Protein AF-A0A7S0YX56-F1 (afdb_monomer_lite)

Sequence (99 aa):
ETVRFLCDTGKGG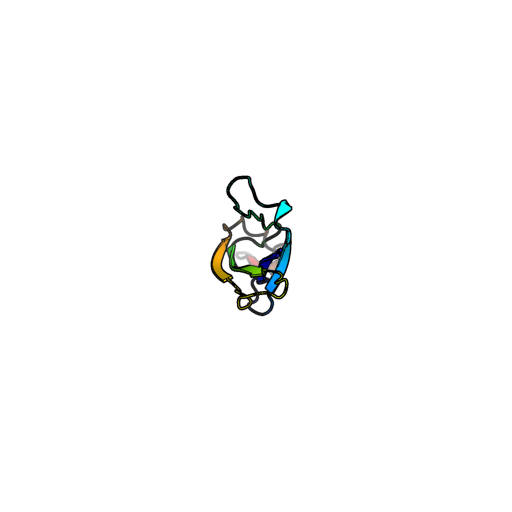CYKNVRTMARSEADGEGRYRCEIGGLQPGREYRVLAIARTTFRPCHGALTMFDTKGVFKTHSAAPEAPEKPVLSSRTRTALKVRWV

Secondary structure (DSSP, 8-state):
-EEEEEEE-SSSS-EEEEEEEEGGGS-TTS--------PPTT-EEEEEEEEE----SSS----EEEEEEEEEPPPPPPPPPPPPEEEEE-SS-EEEE--

Organism: NCBI:txid464990

Radius of gyration: 23.78 Å; chains: 1; bounding box: 66×15×64 Å

InterPro domains:
  IPR036116 Fibronectin type III superfamily [SSF49265] (30-98)

Structure (mmCIF, N/CA/C/O backbone):
data_AF-A0A7S0YX56-F1
#
_entry.id   AF-A0A7S0YX56-F1
#
loop_
_atom_site.group_PDB
_atom_site.id
_atom_site.type_symbol
_atom_site.label_atom_id
_atom_site.label_alt_id
_atom_site.label_comp_id
_atom_site.label_asym_id
_atom_site.label_entity_id
_atom_site.label_seq_id
_atom_site.pdbx_PDB_ins_code
_atom_site.Cartn_x
_atom_site.Cartn_y
_atom_site.Cartn_z
_atom_site.occupancy
_atom_site.B_iso_or_equiv
_atom_site.auth_seq_id
_atom_site.auth_comp_id
_atom_site.auth_asym_id
_atom_site.auth_atom_id
_atom_site.pdbx_PDB_model_num
ATOM 1 N N . GLU A 1 1 ? 17.681 -5.068 -19.328 1.00 70.06 1 GLU A N 1
ATOM 2 C CA . GLU A 1 1 ? 17.301 -3.933 -18.458 1.00 70.06 1 GLU A CA 1
ATOM 3 C C . GLU A 1 1 ? 15.973 -4.251 -17.799 1.00 70.06 1 GLU A C 1
ATOM 5 O O . GLU A 1 1 ? 15.095 -4.790 -18.469 1.00 70.06 1 GLU A O 1
ATOM 10 N N . THR A 1 2 ? 15.857 -3.993 -16.501 1.00 79.06 2 THR A N 1
ATOM 11 C CA . THR A 1 2 ? 14.668 -4.324 -15.710 1.00 79.06 2 THR A CA 1
ATOM 12 C C . THR A 1 2 ? 14.322 -3.180 -14.776 1.00 79.06 2 THR A C 1
ATOM 14 O O . THR A 1 2 ? 15.217 -2.644 -14.121 1.00 79.06 2 THR A O 1
ATOM 17 N N . VAL A 1 3 ? 13.038 -2.871 -14.645 1.00 81.81 3 VAL A N 1
ATOM 18 C CA . VAL A 1 3 ? 12.516 -1.913 -13.668 1.00 81.81 3 VAL A CA 1
ATOM 19 C C . VAL A 1 3 ? 11.799 -2.677 -12.564 1.00 81.81 3 VAL A C 1
ATOM 21 O O . VAL A 1 3 ? 11.022 -3.588 -12.835 1.00 81.81 3 VAL A O 1
ATOM 24 N N . ARG A 1 4 ? 12.083 -2.341 -11.306 1.00 83.88 4 ARG A N 1
ATOM 25 C CA . ARG A 1 4 ? 11.465 -2.940 -10.121 1.00 83.88 4 ARG A CA 1
ATOM 26 C C . ARG A 1 4 ? 10.672 -1.886 -9.370 1.00 83.88 4 ARG A C 1
ATOM 28 O O . ARG A 1 4 ? 11.217 -0.849 -9.007 1.00 83.88 4 ARG A O 1
ATOM 35 N N . PHE A 1 5 ? 9.418 -2.198 -9.083 1.00 82.31 5 PHE A N 1
ATOM 36 C CA . PHE A 1 5 ? 8.543 -1.405 -8.234 1.00 82.31 5 PHE A CA 1
ATOM 37 C C . PHE A 1 5 ? 8.446 -2.070 -6.865 1.00 82.31 5 PHE A C 1
ATOM 39 O O . PHE A 1 5 ? 8.108 -3.250 -6.742 1.00 82.31 5 PHE A O 1
ATOM 46 N N . LEU A 1 6 ? 8.779 -1.306 -5.837 1.00 83.69 6 LEU A N 1
ATOM 47 C CA . LEU A 1 6 ? 8.860 -1.720 -4.448 1.00 83.69 6 LEU A CA 1
ATOM 48 C C . LEU A 1 6 ? 7.886 -0.875 -3.628 1.00 83.69 6 LEU A C 1
ATOM 50 O O . LEU A 1 6 ? 7.778 0.332 -3.834 1.00 83.69 6 LEU A O 1
ATOM 54 N N . CYS A 1 7 ? 7.197 -1.497 -2.681 1.00 82.69 7 CYS A N 1
ATOM 55 C CA . CYS A 1 7 ? 6.280 -0.809 -1.778 1.00 82.69 7 CYS A CA 1
ATOM 56 C C . CYS A 1 7 ? 6.493 -1.311 -0.351 1.00 82.69 7 CYS A C 1
ATOM 58 O O . CYS A 1 7 ? 6.619 -2.517 -0.135 1.00 82.69 7 CYS A O 1
ATOM 60 N N . ASP A 1 8 ? 6.580 -0.401 0.616 1.00 84.62 8 ASP A N 1
ATOM 61 C CA . ASP A 1 8 ? 6.588 -0.761 2.035 1.00 84.62 8 ASP A CA 1
ATOM 62 C C . ASP A 1 8 ? 5.227 -1.339 2.446 1.00 84.62 8 ASP A C 1
ATOM 64 O O . ASP A 1 8 ? 4.189 -0.992 1.899 1.00 84.62 8 ASP A O 1
ATOM 68 N N . THR A 1 9 ? 5.205 -2.211 3.445 1.00 73.44 9 THR A N 1
ATOM 69 C CA . THR A 1 9 ? 3.971 -2.842 3.949 1.00 73.44 9 THR A CA 1
ATOM 70 C C . THR A 1 9 ? 3.154 -1.931 4.880 1.00 73.44 9 THR A C 1
ATOM 72 O O . THR A 1 9 ? 2.199 -2.382 5.512 1.00 73.44 9 THR A O 1
ATOM 75 N N . GLY A 1 10 ? 3.511 -0.644 4.983 1.00 65.38 10 GLY A N 1
ATOM 76 C CA . GLY A 1 10 ? 2.851 0.332 5.859 1.00 65.38 10 GLY A CA 1
ATOM 77 C C . GLY A 1 10 ? 3.136 0.107 7.350 1.00 65.38 10 GLY A C 1
ATOM 78 O O . GLY A 1 10 ? 2.410 0.619 8.200 1.00 65.38 10 GLY A O 1
ATOM 79 N N . LYS A 1 11 ? 4.157 -0.702 7.672 1.00 66.12 11 LYS A N 1
ATOM 80 C CA . LYS A 1 11 ? 4.673 -0.941 9.033 1.00 66.12 11 LYS A CA 1
ATOM 81 C C . LYS A 1 11 ? 6.140 -0.508 9.196 1.00 66.12 11 LYS A C 1
ATOM 83 O O . LYS A 1 11 ? 6.729 -0.773 10.237 1.00 66.12 11 LYS A O 1
ATOM 88 N N . GLY A 1 12 ? 6.723 0.166 8.197 1.00 59.53 12 GLY A N 1
ATOM 89 C CA . GLY A 1 12 ? 8.011 0.851 8.326 1.00 59.53 12 GLY A CA 1
ATOM 90 C C . GLY A 1 12 ? 9.238 -0.058 8.398 1.00 59.53 12 GLY A C 1
ATOM 91 O O . GLY A 1 12 ? 10.221 0.332 9.020 1.00 59.53 12 GLY A O 1
ATOM 92 N N . GLY A 1 13 ? 9.206 -1.246 7.785 1.00 65.62 13 GLY A N 1
ATOM 93 C CA . GLY A 1 13 ? 10.268 -2.242 7.992 1.00 65.62 13 GLY A CA 1
ATOM 94 C C . GLY A 1 13 ? 10.753 -2.998 6.759 1.00 65.62 13 GLY A C 1
ATOM 95 O O . GLY A 1 13 ? 11.908 -3.414 6.740 1.00 65.62 13 GLY A O 1
ATOM 96 N N . CYS A 1 14 ? 9.929 -3.191 5.725 1.00 71.19 14 CYS A N 1
ATOM 97 C CA . CYS A 1 14 ? 10.291 -4.047 4.591 1.00 71.19 14 CYS A CA 1
ATOM 98 C C . CYS A 1 14 ? 9.595 -3.602 3.302 1.00 71.19 14 CYS A C 1
ATOM 100 O O . CYS A 1 14 ? 8.365 -3.586 3.222 1.00 71.19 14 CYS A O 1
ATOM 102 N N . TYR A 1 15 ? 10.394 -3.332 2.267 1.00 78.19 15 TYR A N 1
ATOM 103 C CA . TYR A 1 15 ? 9.904 -3.152 0.905 1.00 78.19 15 TYR A CA 1
ATOM 104 C C . TYR A 1 15 ? 9.608 -4.510 0.268 1.00 78.19 15 TYR A C 1
ATOM 106 O O . TYR A 1 15 ? 10.493 -5.357 0.146 1.00 78.19 15 TYR A O 1
ATOM 114 N N . LYS A 1 16 ? 8.376 -4.704 -0.194 1.00 83.69 16 LYS A N 1
ATOM 115 C CA . LYS A 1 16 ? 7.983 -5.854 -1.005 1.00 83.69 16 LYS A CA 1
ATOM 116 C C . LYS A 1 16 ? 8.107 -5.499 -2.483 1.00 83.69 16 LYS A C 1
ATOM 118 O O . LYS A 1 16 ? 7.683 -4.421 -2.898 1.00 83.69 16 LYS A O 1
ATOM 123 N N .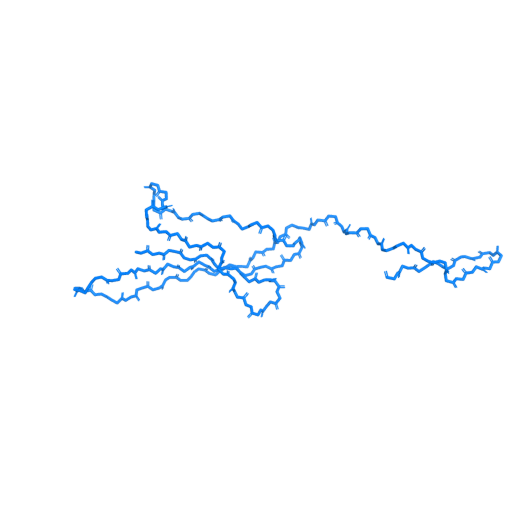 ASN A 1 17 ? 8.667 -6.405 -3.288 1.00 85.56 17 ASN A N 1
ATOM 124 C CA . ASN A 1 17 ? 8.610 -6.274 -4.744 1.00 85.56 17 ASN A CA 1
ATOM 125 C C . ASN A 1 17 ? 7.159 -6.474 -5.188 1.00 85.56 17 ASN A C 1
ATOM 127 O O . ASN A 1 17 ? 6.590 -7.544 -4.979 1.00 85.56 17 ASN A O 1
ATOM 131 N N . VAL A 1 18 ? 6.566 -5.418 -5.738 1.00 85.44 18 VAL A N 1
ATOM 132 C CA . VAL A 1 18 ? 5.198 -5.443 -6.261 1.00 85.44 18 VAL A CA 1
ATOM 133 C C . VAL A 1 18 ? 5.210 -5.925 -7.700 1.00 85.44 18 VAL A C 1
ATOM 135 O O . VAL A 1 18 ? 4.377 -6.738 -8.091 1.00 85.44 18 VAL A O 1
ATOM 138 N N . ARG A 1 19 ? 6.164 -5.428 -8.491 1.00 85.25 19 ARG A N 1
ATOM 139 C CA . ARG A 1 19 ? 6.289 -5.794 -9.896 1.00 85.25 19 ARG A CA 1
ATOM 140 C C . ARG A 1 19 ? 7.715 -5.616 -10.386 1.00 85.25 19 ARG A C 1
ATOM 142 O O . ARG A 1 19 ? 8.414 -4.682 -9.992 1.00 85.25 19 ARG A O 1
ATOM 149 N N . THR A 1 20 ? 8.120 -6.495 -11.292 1.00 87.00 20 THR A N 1
ATOM 150 C CA . THR A 1 20 ? 9.342 -6.352 -12.082 1.00 87.00 20 THR A CA 1
ATOM 151 C C . THR A 1 20 ? 8.948 -6.362 -13.552 1.00 87.00 20 THR A C 1
ATOM 153 O O . THR A 1 20 ? 8.206 -7.248 -13.957 1.00 87.00 20 THR A O 1
ATOM 156 N N . MET A 1 21 ? 9.411 -5.377 -14.316 1.00 84.62 21 MET A N 1
ATOM 157 C CA . MET A 1 21 ? 9.105 -5.214 -15.739 1.00 84.62 21 MET A CA 1
ATOM 158 C C . MET A 1 21 ? 10.391 -5.241 -16.556 1.00 84.62 21 MET A C 1
ATOM 160 O O . MET A 1 21 ? 11.413 -4.674 -16.146 1.00 84.62 21 MET A O 1
ATOM 164 N N . ALA A 1 22 ? 10.350 -5.902 -17.709 1.00 82.88 22 ALA A N 1
ATOM 165 C CA . ALA A 1 22 ? 11.421 -5.843 -18.694 1.00 82.88 22 ALA A CA 1
ATOM 166 C C . ALA A 1 22 ? 11.292 -4.589 -19.573 1.00 82.88 22 ALA A C 1
ATOM 168 O O . ALA A 1 22 ? 10.220 -4.002 -19.691 1.00 82.88 22 ALA A O 1
ATOM 169 N N . ARG A 1 23 ? 12.379 -4.198 -20.250 1.00 78.94 23 ARG A N 1
ATOM 170 C CA . ARG A 1 23 ? 12.367 -3.074 -21.210 1.00 78.94 23 ARG A CA 1
ATOM 171 C C . ARG A 1 23 ? 11.294 -3.210 -22.297 1.00 78.94 23 ARG A C 1
ATOM 173 O O . ARG A 1 23 ? 10.765 -2.209 -22.755 1.00 78.94 23 ARG A O 1
ATOM 180 N N . SER A 1 24 ? 10.984 -4.438 -22.706 1.00 81.00 24 SER A N 1
ATOM 181 C CA . SER A 1 24 ? 9.957 -4.733 -23.711 1.00 81.00 24 SER A CA 1
ATOM 182 C C . SER A 1 24 ? 8.534 -4.395 -23.260 1.00 81.00 24 SER A C 1
ATOM 184 O O . SER A 1 24 ? 7.647 -4.334 -24.097 1.00 81.00 24 SER A O 1
ATOM 186 N N . GLU A 1 25 ? 8.312 -4.199 -21.960 1.00 80.94 25 GLU A N 1
ATOM 187 C CA . GLU A 1 25 ? 7.014 -3.823 -21.387 1.00 80.94 25 GLU A CA 1
ATOM 188 C C . GLU A 1 25 ? 6.880 -2.307 -21.176 1.00 80.94 25 GLU A C 1
ATOM 190 O O . GLU A 1 25 ? 5.927 -1.858 -20.542 1.00 80.94 25 GLU A O 1
ATOM 195 N N . ALA A 1 26 ? 7.852 -1.517 -21.638 1.00 79.69 26 ALA A N 1
ATOM 196 C CA . ALA A 1 26 ? 7.719 -0.071 -21.635 1.00 79.69 26 ALA A CA 1
ATOM 197 C C . ALA A 1 26 ? 6.681 0.356 -22.681 1.00 79.69 26 ALA A C 1
ATOM 199 O O . ALA A 1 26 ? 6.644 -0.195 -23.784 1.00 79.69 26 ALA A O 1
ATOM 200 N N . ASP A 1 27 ? 5.879 1.367 -22.353 1.00 80.25 27 ASP A N 1
ATOM 201 C CA . ASP A 1 27 ? 4.995 2.002 -23.331 1.00 80.25 27 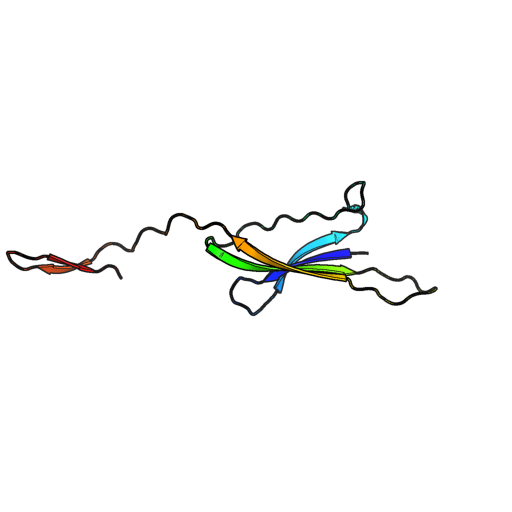ASP A CA 1
ATOM 202 C C . ASP A 1 27 ? 5.819 2.600 -24.484 1.00 80.25 27 ASP A C 1
ATOM 204 O O . ASP A 1 27 ? 7.022 2.826 -24.346 1.00 80.25 27 ASP A O 1
ATOM 208 N N . GLY A 1 28 ? 5.177 2.920 -25.613 1.00 73.44 28 GLY A N 1
ATOM 209 C CA . GLY A 1 28 ? 5.839 3.465 -26.812 1.00 73.44 28 GLY A CA 1
ATOM 210 C C . GLY A 1 28 ? 6.687 4.732 -26.590 1.00 73.44 28 GLY A C 1
ATOM 211 O O . GLY A 1 28 ? 7.520 5.062 -27.427 1.00 73.44 28 GLY A O 1
ATOM 212 N N . GLU A 1 29 ? 6.532 5.404 -25.446 1.00 79.38 29 GLU A N 1
ATOM 213 C CA . GLU A 1 29 ? 7.343 6.550 -25.006 1.00 79.38 29 GLU A CA 1
ATOM 214 C C . GLU A 1 29 ? 8.453 6.194 -23.991 1.00 79.38 29 GLU A C 1
ATOM 216 O O . GLU A 1 29 ? 9.079 7.077 -23.409 1.00 79.38 29 GLU A O 1
ATOM 221 N N . GLY A 1 30 ? 8.692 4.911 -23.711 1.00 75.94 30 GLY A N 1
ATOM 222 C CA . GLY A 1 30 ? 9.655 4.462 -22.700 1.00 75.94 30 GLY A CA 1
ATOM 223 C C . GLY A 1 30 ? 9.174 4.632 -21.253 1.00 75.94 30 GLY A C 1
ATOM 224 O O . GLY A 1 30 ? 9.986 4.608 -20.326 1.00 75.94 30 GLY A O 1
ATOM 225 N N . ARG A 1 31 ? 7.864 4.817 -21.041 1.00 79.44 31 ARG A N 1
AT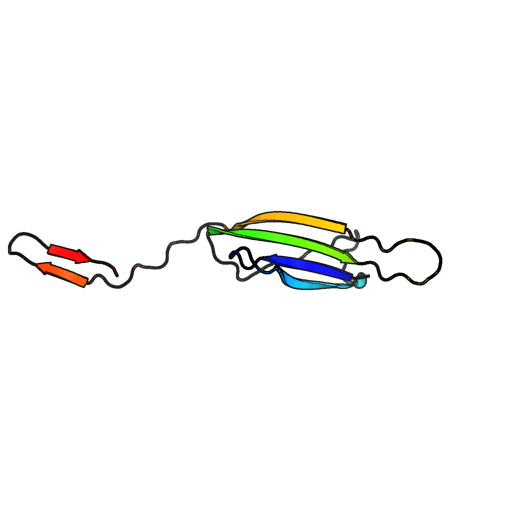OM 226 C CA . ARG A 1 31 ? 7.266 4.950 -19.706 1.00 79.44 31 ARG A CA 1
ATOM 227 C C . ARG A 1 31 ? 6.970 3.576 -19.111 1.00 79.44 31 ARG A C 1
ATOM 229 O O . ARG A 1 31 ? 6.513 2.674 -19.804 1.00 79.44 31 ARG A O 1
ATOM 236 N N . TYR A 1 32 ? 7.194 3.442 -17.806 1.00 81.94 32 TYR A N 1
ATOM 237 C CA . TYR A 1 32 ? 6.818 2.255 -17.039 1.00 81.94 32 TYR A CA 1
ATOM 238 C C . TYR A 1 32 ? 5.693 2.619 -16.078 1.00 81.94 32 TYR A C 1
ATOM 240 O O . TYR A 1 32 ? 5.838 3.540 -15.272 1.00 81.94 32 TYR A O 1
ATOM 248 N N . ARG A 1 33 ? 4.587 1.875 -16.137 1.00 82.25 33 ARG A N 1
ATOM 249 C CA . ARG A 1 33 ? 3.434 2.054 -15.251 1.00 82.25 33 ARG A CA 1
ATOM 250 C C . ARG A 1 33 ? 3.194 0.786 -14.440 1.00 82.25 33 ARG A C 1
ATOM 252 O O . ARG A 1 33 ? 3.189 -0.318 -14.972 1.00 82.25 33 ARG A O 1
ATOM 259 N N . CYS A 1 34 ? 2.974 0.957 -13.141 1.00 82.69 34 CYS A N 1
ATOM 260 C CA . CYS A 1 34 ? 2.634 -0.121 -12.223 1.00 82.69 34 CYS A CA 1
ATOM 261 C C . CYS A 1 34 ? 1.447 0.307 -11.360 1.00 82.69 34 CYS A C 1
ATOM 263 O O . CYS A 1 34 ? 1.419 1.431 -10.860 1.00 82.69 34 CYS A O 1
ATOM 265 N N . GLU A 1 35 ? 0.484 -0.593 -11.183 1.00 85.31 35 GLU A N 1
ATOM 266 C CA . GLU A 1 35 ? -0.660 -0.401 -10.296 1.00 85.31 35 GLU A CA 1
ATOM 267 C C . GLU A 1 35 ? -0.491 -1.295 -9.068 1.00 85.31 35 GLU A C 1
ATOM 269 O O . GLU A 1 35 ? -0.209 -2.489 -9.182 1.00 85.31 35 GLU A O 1
ATOM 274 N N . ILE A 1 36 ? -0.618 -0.696 -7.883 1.00 83.75 36 ILE A N 1
ATOM 275 C CA . ILE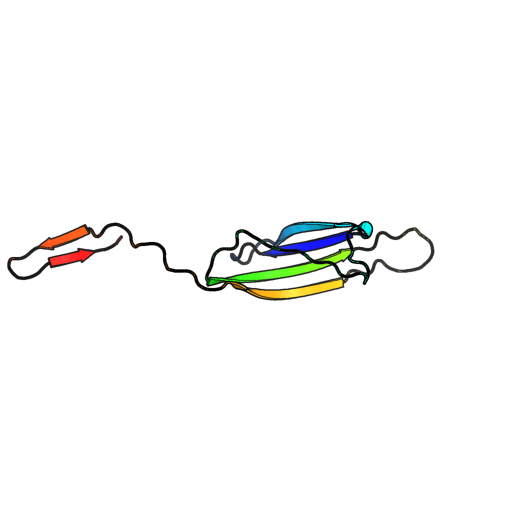 A 1 36 ? -0.441 -1.374 -6.598 1.00 83.75 36 ILE A CA 1
ATOM 276 C C . ILE A 1 36 ? -1.821 -1.533 -5.958 1.00 83.75 36 ILE A C 1
ATOM 278 O O . ILE A 1 36 ? -2.411 -0.558 -5.499 1.00 83.75 36 ILE A O 1
ATOM 282 N N . GLY A 1 37 ? -2.340 -2.760 -5.950 1.00 84.75 37 GLY A N 1
ATOM 283 C CA . GLY A 1 37 ? -3.633 -3.101 -5.351 1.00 84.75 37 GLY A CA 1
ATOM 284 C C . GLY A 1 37 ? -3.524 -3.662 -3.930 1.00 84.75 37 GLY A C 1
ATOM 285 O O . GLY A 1 37 ? -2.438 -4.001 -3.459 1.00 84.75 37 GLY A O 1
ATOM 286 N N . GLY A 1 38 ? -4.670 -3.795 -3.253 1.00 81.94 38 GLY A N 1
ATOM 287 C CA . GLY A 1 38 ? -4.769 -4.472 -1.950 1.00 81.94 38 GLY A CA 1
ATOM 288 C C . GLY A 1 38 ? -4.158 -3.710 -0.767 1.00 81.94 38 GLY A C 1
ATOM 289 O O . GLY A 1 38 ? -3.792 -4.324 0.234 1.00 81.94 38 GLY A O 1
ATOM 290 N N . LEU A 1 39 ? -4.014 -2.388 -0.878 1.00 84.75 39 LEU A N 1
ATOM 291 C CA . LEU A 1 39 ? -3.518 -1.538 0.204 1.00 84.75 39 LEU A CA 1
ATOM 292 C C . LEU A 1 39 ? -4.618 -1.279 1.241 1.00 84.75 39 LEU A C 1
ATOM 294 O O . LEU A 1 39 ? -5.791 -1.144 0.896 1.00 84.75 39 LEU A O 1
ATOM 298 N N . GLN A 1 40 ? -4.236 -1.187 2.515 1.00 83.69 40 GLN A N 1
ATOM 299 C CA . GLN A 1 40 ? -5.178 -0.842 3.573 1.00 83.69 40 GLN A CA 1
ATOM 300 C C . GLN A 1 40 ? -5.509 0.652 3.513 1.00 83.69 40 GLN A C 1
ATOM 302 O O . GLN A 1 40 ? -4.592 1.462 3.349 1.00 83.69 40 GLN A O 1
ATOM 307 N N . PRO A 1 41 ? -6.786 1.022 3.684 1.00 85.94 41 PRO A N 1
ATOM 308 C CA . PRO A 1 41 ? -7.219 2.410 3.626 1.00 85.94 41 PRO A CA 1
ATOM 309 C C . PRO A 1 41 ? -6.665 3.238 4.792 1.00 85.94 41 PRO A C 1
ATOM 311 O O . PRO A 1 41 ? -6.402 2.723 5.880 1.00 85.94 41 PRO A O 1
ATOM 314 N N . GLY A 1 42 ? -6.501 4.543 4.566 1.00 83.00 42 GLY A N 1
ATOM 315 C CA . GLY A 1 42 ? -6.039 5.507 5.570 1.00 83.00 42 GLY A CA 1
ATOM 316 C C . GLY A 1 42 ? -4.572 5.366 5.996 1.00 83.00 42 GLY A C 1
ATOM 317 O O . GLY A 1 42 ? -4.143 6.063 6.918 1.00 83.00 42 GLY A O 1
ATOM 318 N N . ARG A 1 43 ? -3.790 4.501 5.339 1.00 81.50 43 ARG A N 1
ATOM 319 C CA . ARG A 1 43 ? -2.370 4.276 5.644 1.00 81.50 43 ARG A CA 1
ATOM 320 C C . ARG A 1 43 ? -1.434 4.992 4.677 1.00 81.50 43 ARG A C 1
ATOM 322 O O . ARG A 1 43 ? -1.738 5.139 3.490 1.00 81.50 43 ARG A O 1
ATOM 329 N N . GLU A 1 44 ? -0.278 5.389 5.203 1.00 83.69 44 GLU A N 1
ATOM 330 C CA . GLU A 1 44 ? 0.859 5.865 4.416 1.00 83.69 44 GLU A CA 1
ATOM 331 C C . GLU A 1 44 ? 1.737 4.706 3.945 1.00 83.69 44 GLU A C 1
ATOM 333 O O . GLU A 1 44 ? 2.055 3.781 4.695 1.00 83.69 44 GLU A O 1
ATOM 338 N N . TYR A 1 45 ? 2.160 4.802 2.690 1.00 82.81 45 TYR A N 1
ATOM 339 C CA . TYR A 1 45 ? 2.986 3.830 2.000 1.00 82.81 45 TYR A CA 1
ATOM 340 C C . TYR A 1 45 ? 4.187 4.522 1.367 1.00 82.81 45 TYR A C 1
ATOM 342 O O . TYR A 1 45 ? 4.059 5.558 0.715 1.00 82.81 45 TYR A O 1
ATOM 350 N N . ARG A 1 46 ? 5.367 3.921 1.528 1.00 83.25 46 ARG A N 1
ATOM 351 C CA . ARG A 1 46 ? 6.586 4.341 0.830 1.00 83.25 46 ARG A CA 1
ATOM 352 C C . ARG A 1 46 ? 6.725 3.517 -0.440 1.00 83.25 46 ARG A C 1
ATOM 354 O O . ARG A 1 46 ? 6.770 2.289 -0.372 1.00 83.25 46 ARG A O 1
ATOM 361 N N . VAL A 1 47 ? 6.791 4.181 -1.584 1.00 82.81 47 VAL A N 1
ATOM 362 C CA . VAL A 1 47 ? 6.942 3.550 -2.898 1.00 82.81 47 VAL A CA 1
ATOM 363 C C . VAL A 1 47 ? 8.316 3.893 -3.452 1.00 82.81 47 VAL A C 1
ATOM 365 O O . VAL A 1 47 ? 8.766 5.036 -3.361 1.00 82.81 47 VAL A O 1
ATOM 368 N N . LEU A 1 48 ? 8.983 2.886 -4.009 1.00 82.69 48 LEU A N 1
ATOM 369 C CA . LEU A 1 48 ? 10.305 2.999 -4.600 1.00 82.69 48 LEU A CA 1
ATOM 370 C C . LEU A 1 48 ? 10.318 2.355 -5.989 1.00 82.69 48 LEU A C 1
ATOM 372 O O . LEU A 1 48 ? 9.982 1.182 -6.139 1.00 82.69 48 LEU A O 1
ATOM 376 N N . ALA A 1 49 ? 10.740 3.109 -7.000 1.00 79.31 49 ALA A N 1
ATOM 377 C CA . ALA A 1 49 ? 11.015 2.585 -8.335 1.00 79.31 49 ALA A CA 1
ATOM 378 C C . ALA A 1 49 ? 12.531 2.496 -8.541 1.00 79.31 49 ALA A C 1
ATOM 380 O O . ALA A 1 49 ? 13.233 3.477 -8.311 1.00 79.31 49 ALA A O 1
ATOM 381 N N . ILE A 1 50 ? 13.024 1.324 -8.951 1.00 80.62 50 ILE A N 1
ATOM 382 C CA . ILE A 1 50 ? 14.443 1.071 -9.233 1.00 80.62 50 ILE A CA 1
ATOM 383 C C . ILE A 1 50 ? 14.594 0.604 -10.677 1.00 80.62 50 ILE A C 1
ATOM 385 O O . ILE A 1 50 ? 14.156 -0.495 -11.023 1.00 80.62 50 ILE A O 1
ATOM 389 N N . ALA A 1 51 ? 15.271 1.394 -11.506 1.00 76.81 51 ALA A N 1
ATOM 390 C CA . ALA A 1 51 ? 15.693 0.963 -12.836 1.00 76.81 51 ALA A CA 1
ATOM 391 C C . ALA A 1 51 ? 17.096 0.343 -12.770 1.00 76.81 51 ALA A C 1
ATOM 393 O O . ALA A 1 51 ? 18.032 0.959 -12.260 1.00 76.81 51 ALA A O 1
ATOM 394 N N . ARG A 1 52 ? 17.249 -0.882 -13.289 1.00 74.25 52 ARG A N 1
ATOM 395 C CA . ARG A 1 52 ? 18.537 -1.578 -13.403 1.00 74.25 52 ARG A CA 1
ATOM 396 C C . ARG A 1 52 ? 18.839 -1.874 -14.866 1.00 74.25 52 ARG A C 1
ATOM 398 O O . ARG A 1 52 ? 18.205 -2.743 -15.475 1.00 74.25 52 ARG A O 1
ATOM 405 N N . THR A 1 53 ? 19.836 -1.198 -15.430 1.00 66.31 53 THR A N 1
ATOM 406 C CA . THR A 1 53 ? 20.376 -1.595 -16.734 1.00 66.31 53 THR A CA 1
ATOM 407 C C . THR A 1 53 ? 21.261 -2.837 -16.581 1.00 66.31 53 THR A C 1
ATOM 409 O O . THR A 1 53 ? 21.902 -3.046 -15.550 1.00 66.31 53 THR A O 1
ATOM 412 N N . THR A 1 54 ? 21.227 -3.731 -17.566 1.00 61.81 54 THR A N 1
ATOM 413 C CA . THR A 1 54 ? 22.081 -4.925 -17.593 1.00 61.81 54 THR A CA 1
ATOM 414 C C . THR A 1 54 ? 23.188 -4.628 -18.588 1.00 61.81 54 THR A C 1
ATOM 416 O O . THR A 1 54 ? 22.945 -4.632 -19.791 1.00 61.81 54 THR A O 1
ATOM 419 N N . PHE A 1 55 ? 24.370 -4.294 -18.082 1.00 60.69 55 PHE A N 1
ATOM 420 C CA . PHE A 1 55 ? 25.514 -3.912 -18.902 1.00 60.69 55 PHE A CA 1
ATOM 421 C C . PHE A 1 55 ? 26.042 -5.111 -19.706 1.00 60.69 55 PHE A C 1
ATOM 423 O O . PHE A 1 55 ? 26.219 -6.199 -19.153 1.00 60.69 55 PHE A O 1
ATOM 430 N N . ARG A 1 56 ? 26.320 -4.907 -21.001 1.00 52.66 56 ARG A N 1
ATOM 431 C CA . ARG A 1 56 ? 27.294 -5.715 -21.752 1.00 52.66 56 ARG A CA 1
ATOM 432 C C . ARG A 1 56 ? 28.623 -4.950 -21.744 1.00 52.66 56 ARG A C 1
ATOM 434 O O . ARG A 1 56 ? 28.589 -3.734 -21.917 1.00 52.66 56 ARG A O 1
ATOM 441 N N . PRO A 1 57 ? 29.765 -5.620 -21.520 1.00 49.62 57 PRO A N 1
ATOM 442 C CA . PRO A 1 57 ? 31.030 -4.962 -21.250 1.00 49.62 57 PRO A CA 1
ATOM 443 C C . PRO A 1 57 ? 31.576 -4.292 -22.504 1.00 49.62 57 PRO A C 1
ATOM 445 O O . PRO A 1 57 ? 32.199 -4.940 -23.334 1.00 49.62 57 PRO A O 1
ATOM 448 N N . CYS A 1 58 ? 31.351 -2.990 -22.643 1.00 46.25 58 CYS A N 1
ATOM 449 C CA . CYS A 1 58 ? 32.230 -2.159 -23.458 1.00 46.25 58 CYS A CA 1
ATOM 450 C C . CYS A 1 58 ? 32.568 -0.846 -22.752 1.00 46.25 58 CYS A C 1
ATOM 452 O O . CYS A 1 58 ? 33.720 -0.714 -22.378 1.00 46.25 58 CYS A O 1
ATOM 454 N N . HIS A 1 59 ? 31.651 0.071 -22.426 1.00 43.69 59 HIS A N 1
ATOM 455 C CA . HIS A 1 59 ? 32.038 1.300 -21.700 1.00 43.69 59 HIS A CA 1
ATOM 456 C C . HIS A 1 59 ? 30.877 1.899 -20.880 1.00 43.69 59 HIS A C 1
ATOM 458 O O . HIS A 1 59 ? 29.899 2.351 -21.465 1.00 43.69 59 HIS A O 1
ATOM 464 N N . GLY A 1 60 ? 30.969 1.931 -19.541 1.00 45.47 60 GLY A N 1
ATOM 465 C CA . GLY A 1 60 ? 30.048 2.699 -18.677 1.00 45.47 60 GLY A CA 1
ATOM 466 C C . GLY A 1 60 ? 29.590 1.991 -17.392 1.00 45.47 60 GLY A C 1
ATOM 467 O O . GLY A 1 60 ? 29.328 0.792 -17.386 1.00 45.47 60 GLY A O 1
ATOM 468 N N . ALA A 1 61 ? 29.508 2.733 -16.284 1.00 45.31 61 ALA A N 1
ATOM 469 C CA . ALA A 1 61 ? 29.109 2.221 -14.970 1.00 45.31 61 ALA A CA 1
ATOM 470 C C . ALA A 1 61 ? 27.622 1.814 -14.911 1.00 45.31 61 ALA A C 1
ATOM 472 O O . ALA A 1 61 ? 26.773 2.412 -15.571 1.00 45.31 61 ALA A O 1
ATOM 473 N N . LEU A 1 62 ? 27.292 0.834 -14.061 1.00 51.75 62 LEU A N 1
ATOM 474 C CA . LEU A 1 62 ? 25.909 0.495 -13.706 1.00 51.75 62 LEU A CA 1
ATOM 475 C C . LEU A 1 62 ? 25.205 1.723 -13.114 1.00 51.75 62 LEU A C 1
ATOM 477 O O . LEU A 1 62 ? 25.509 2.132 -11.995 1.00 51.75 62 LEU A O 1
ATOM 481 N N . THR A 1 63 ? 24.245 2.293 -13.838 1.00 52.88 63 THR A N 1
ATOM 482 C CA . THR A 1 63 ? 23.414 3.382 -13.316 1.00 52.88 63 THR A CA 1
ATOM 483 C C . THR A 1 63 ? 22.167 2.796 -12.660 1.00 52.88 63 THR A C 1
ATOM 485 O O . THR A 1 63 ? 21.378 2.105 -13.309 1.00 52.88 63 THR A O 1
ATOM 488 N N . MET A 1 64 ? 22.009 3.039 -11.359 1.00 57.72 64 MET A N 1
ATOM 489 C CA . MET A 1 64 ? 20.760 2.798 -10.639 1.00 57.72 64 MET A CA 1
ATOM 490 C C . MET A 1 64 ? 20.054 4.135 -10.454 1.00 57.72 64 MET A C 1
ATOM 492 O O . MET A 1 64 ? 20.663 5.085 -9.974 1.00 57.72 64 MET A O 1
ATOM 496 N N . PHE A 1 65 ? 18.778 4.192 -10.823 1.00 59.06 65 PHE A N 1
ATOM 497 C CA . PHE A 1 65 ? 17.918 5.340 -10.544 1.00 59.06 65 PHE A CA 1
ATOM 498 C C . PHE A 1 65 ? 16.884 4.925 -9.505 1.00 59.06 65 PHE A C 1
ATOM 500 O O . PHE A 1 65 ? 16.162 3.951 -9.737 1.00 59.06 65 PHE A O 1
ATOM 507 N N . ASP A 1 66 ? 16.831 5.639 -8.379 1.00 63.84 66 ASP A N 1
ATOM 508 C CA . ASP A 1 66 ? 15.829 5.456 -7.337 1.00 63.84 66 ASP A CA 1
ATOM 509 C C . ASP A 1 66 ? 14.883 6.661 -7.274 1.00 63.84 66 ASP A C 1
ATOM 511 O O . ASP A 1 66 ? 15.288 7.797 -7.052 1.00 63.84 66 ASP A O 1
ATOM 515 N N . THR A 1 67 ? 13.588 6.422 -7.466 1.00 69.75 67 THR A N 1
ATOM 516 C CA . THR A 1 67 ? 12.557 7.437 -7.212 1.00 69.75 67 THR A CA 1
ATOM 517 C C . THR A 1 67 ? 11.752 7.009 -6.000 1.00 69.75 67 THR A C 1
ATOM 519 O O . THR A 1 67 ? 11.145 5.937 -6.012 1.00 69.75 67 THR A O 1
ATOM 522 N N . LYS A 1 68 ? 11.767 7.833 -4.947 1.00 75.56 68 LYS A N 1
ATOM 523 C CA . LYS A 1 68 ? 11.059 7.591 -3.684 1.00 75.56 68 LYS A CA 1
ATOM 524 C C . LYS A 1 68 ? 9.868 8.533 -3.574 1.00 75.56 68 LYS A C 1
ATOM 526 O O . LYS A 1 68 ? 10.013 9.733 -3.779 1.00 75.56 68 LYS A O 1
ATOM 531 N N . GLY A 1 69 ? 8.712 7.989 -3.212 1.00 76.44 69 GLY A N 1
ATOM 532 C CA . GLY A 1 69 ? 7.506 8.762 -2.928 1.00 76.44 69 GLY A CA 1
ATOM 533 C C . GLY A 1 69 ? 6.781 8.220 -1.704 1.00 76.44 69 GLY A C 1
ATOM 534 O O . GLY A 1 69 ? 6.815 7.016 -1.438 1.00 76.44 69 GLY A O 1
ATOM 535 N N . VAL A 1 70 ? 6.133 9.109 -0.955 1.00 78.69 70 VAL A N 1
ATOM 536 C CA . VAL A 1 70 ? 5.220 8.737 0.129 1.00 78.69 70 VAL A CA 1
ATOM 537 C C . VAL A 1 70 ? 3.808 9.030 -0.345 1.00 78.69 70 VAL A C 1
ATOM 539 O O . VAL A 1 70 ? 3.506 10.154 -0.737 1.00 78.69 70 VAL A O 1
ATOM 542 N N . PHE A 1 71 ? 2.959 8.011 -0.331 1.00 81.06 71 PHE A N 1
ATOM 543 C CA . PHE A 1 71 ? 1.576 8.113 -0.769 1.00 81.06 71 PHE A CA 1
ATOM 544 C C . PHE A 1 71 ? 0.654 7.670 0.355 1.00 81.06 71 PHE A C 1
ATOM 546 O O . PHE A 1 71 ? 0.890 6.649 1.002 1.00 81.06 71 PHE A O 1
ATOM 553 N N . LYS A 1 72 ? -0.417 8.430 0.572 1.00 81.88 72 LYS A N 1
ATOM 554 C CA . LYS A 1 72 ? -1.459 8.092 1.536 1.00 81.88 72 LYS A CA 1
ATOM 555 C C . LYS A 1 72 ? -2.684 7.588 0.794 1.00 81.88 72 LYS A C 1
ATOM 557 O O . LYS A 1 72 ? -3.173 8.242 -0.124 1.00 81.88 72 LYS A O 1
ATOM 562 N N . THR A 1 73 ? -3.168 6.420 1.191 1.00 83.94 73 THR A N 1
ATOM 563 C CA . THR A 1 73 ? -4.426 5.884 0.666 1.00 83.94 73 THR A CA 1
ATOM 564 C C . THR A 1 73 ? -5.608 6.678 1.205 1.00 83.94 73 THR A C 1
ATOM 566 O O . THR A 1 73 ? -5.572 7.201 2.323 1.00 83.94 73 THR A O 1
ATOM 569 N N . HIS A 1 74 ? -6.678 6.753 0.415 1.00 83.81 74 HIS A N 1
ATOM 570 C CA . HIS A 1 74 ? -7.933 7.324 0.885 1.00 83.81 74 HIS A CA 1
ATOM 571 C C . HIS A 1 74 ? -8.450 6.554 2.104 1.00 83.81 74 HIS A C 1
ATOM 573 O O . HIS A 1 74 ? -8.285 5.336 2.216 1.00 83.81 74 HIS A O 1
ATOM 579 N N . SER A 1 75 ? -9.071 7.281 3.026 1.00 81.06 75 SER A N 1
ATOM 580 C CA . SER A 1 75 ? -9.782 6.678 4.148 1.00 81.06 75 SER A CA 1
ATOM 581 C C . SER A 1 75 ? -11.019 5.945 3.630 1.00 81.06 75 SER A C 1
ATOM 583 O O . SER A 1 75 ? -11.739 6.469 2.782 1.00 81.06 75 SER A O 1
ATOM 585 N N . ALA A 1 76 ? -11.272 4.749 4.151 1.00 82.12 76 ALA A N 1
ATOM 586 C CA . ALA A 1 76 ? -12.513 4.018 3.926 1.00 82.12 76 ALA A CA 1
ATOM 587 C C . ALA A 1 76 ? -13.420 4.152 5.153 1.00 82.12 76 ALA A C 1
ATOM 589 O O . ALA A 1 76 ? -12.972 4.593 6.217 1.00 82.12 76 ALA A O 1
ATOM 590 N N . ALA A 1 77 ? -14.688 3.761 5.002 1.00 83.81 77 ALA A N 1
ATOM 591 C CA . ALA A 1 77 ? -15.587 3.626 6.139 1.00 83.81 77 ALA A CA 1
ATOM 592 C C . ALA A 1 77 ? -14.942 2.708 7.197 1.00 83.81 77 ALA A C 1
ATOM 594 O O . ALA A 1 77 ? -14.375 1.675 6.823 1.00 83.81 77 ALA A O 1
ATOM 595 N N . PRO A 1 78 ? -14.981 3.085 8.488 1.00 80.06 78 PRO A N 1
ATOM 596 C CA . PRO A 1 78 ? -14.450 2.236 9.538 1.00 80.06 78 PRO A CA 1
ATOM 597 C C . PRO A 1 78 ? -15.220 0.917 9.564 1.00 80.06 78 PRO A C 1
ATOM 599 O O . PRO A 1 78 ? -16.422 0.876 9.285 1.00 80.06 78 PRO A O 1
ATOM 602 N N . GLU A 1 79 ? -14.517 -0.159 9.899 1.00 80.00 79 GLU A N 1
ATOM 603 C CA . GLU A 1 79 ? -15.157 -1.440 10.160 1.00 80.00 79 GLU A CA 1
ATOM 604 C C . GLU A 1 79 ? -16.165 -1.285 11.306 1.00 80.00 79 GLU A C 1
ATOM 606 O O . GLU A 1 79 ? -15.957 -0.489 12.229 1.00 80.00 79 GLU A O 1
ATOM 611 N N . ALA A 1 80 ? -17.293 -1.996 11.209 1.00 84.31 80 ALA A N 1
ATOM 612 C CA . ALA A 1 80 ? -18.325 -1.932 12.231 1.00 84.31 80 ALA A CA 1
ATOM 613 C C . ALA A 1 80 ? -17.716 -2.310 13.592 1.00 84.31 80 ALA A C 1
ATOM 615 O O . ALA A 1 80 ? -16.956 -3.279 13.661 1.00 84.31 80 ALA A O 1
ATOM 616 N N . PRO A 1 81 ? -18.034 -1.571 14.670 1.00 82.19 81 PRO A N 1
ATOM 617 C CA . PRO A 1 81 ? -17.522 -1.911 15.987 1.00 82.19 81 PRO A CA 1
ATOM 618 C C . PRO A 1 81 ? -17.994 -3.310 16.391 1.00 82.19 81 PRO A C 1
ATOM 620 O O . PRO A 1 81 ? -19.059 -3.770 15.958 1.00 82.19 81 PRO A O 1
ATOM 623 N N . GLU A 1 82 ? -17.225 -3.976 17.254 1.00 83.88 82 GLU A N 1
ATOM 624 C CA . GLU A 1 82 ? -17.652 -5.246 17.835 1.00 83.88 82 GLU A CA 1
ATOM 625 C C . GLU A 1 82 ? -19.008 -5.096 18.532 1.00 83.88 82 GLU A C 1
ATOM 627 O O . GLU A 1 82 ? -19.393 -4.013 18.986 1.00 83.88 82 GLU A O 1
ATOM 632 N N . LYS A 1 83 ? -19.764 -6.199 18.612 1.00 85.94 83 LYS A N 1
ATOM 633 C CA . LYS A 1 83 ? -21.115 -6.173 19.183 1.00 85.94 83 LYS A CA 1
ATOM 634 C C . LYS A 1 83 ? -21.082 -5.561 20.595 1.00 85.94 83 LYS A C 1
ATOM 636 O O . LYS A 1 83 ? -20.311 -6.025 21.436 1.00 85.94 83 LYS A O 1
ATOM 641 N N . PRO A 1 84 ? -21.944 -4.571 20.886 1.00 88.06 84 PRO A N 1
ATOM 642 C CA . PRO A 1 84 ? -21.974 -3.933 22.192 1.00 88.06 84 PRO A CA 1
ATOM 643 C C . PRO A 1 84 ? -22.364 -4.937 23.271 1.00 88.06 84 PRO A C 1
ATOM 645 O O . PRO A 1 84 ? -23.353 -5.659 23.139 1.00 88.06 84 PRO A O 1
ATOM 648 N N . VAL A 1 85 ? -21.633 -4.923 24.380 1.00 89.25 85 VAL A N 1
ATOM 649 C CA . VAL A 1 85 ? -21.942 -5.695 25.580 1.00 89.25 85 VAL A CA 1
ATOM 650 C C . VAL A 1 85 ? -22.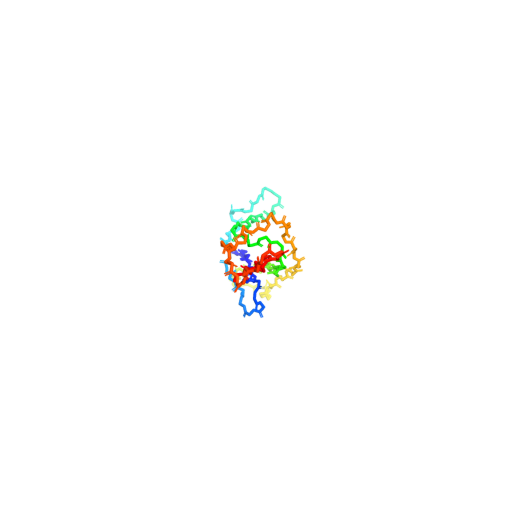479 -4.755 26.655 1.00 89.25 85 VAL A C 1
ATOM 652 O O . VAL A 1 85 ? -21.905 -3.704 26.952 1.00 89.25 85 VAL A O 1
ATOM 655 N N . LEU A 1 86 ? -23.590 -5.143 27.277 1.00 85.81 86 LEU A N 1
ATOM 656 C CA . LEU A 1 86 ? -24.113 -4.466 28.460 1.00 85.81 86 LEU A CA 1
ATOM 657 C C . LEU A 1 86 ? -23.206 -4.768 29.653 1.00 85.81 86 LEU A C 1
ATOM 659 O O . LEU A 1 86 ? -23.129 -5.900 30.117 1.00 85.81 86 LEU A O 1
ATOM 663 N N . SER A 1 87 ? -22.515 -3.745 30.143 1.00 83.75 87 SER A N 1
ATOM 664 C CA . SER A 1 87 ? -21.618 -3.860 31.298 1.00 83.75 87 SER A CA 1
ATOM 665 C C . SER A 1 87 ? -22.339 -3.652 32.631 1.00 83.75 87 SER A C 1
ATOM 667 O O . SER A 1 87 ? -21.992 -4.295 33.615 1.00 83.75 87 SER A O 1
ATOM 669 N N . SER A 1 88 ? -23.357 -2.787 32.681 1.00 80.75 88 SER A N 1
ATOM 670 C CA . SER A 1 88 ? -24.240 -2.665 33.843 1.00 80.75 88 SER A CA 1
ATOM 671 C C . SER A 1 88 ? -25.616 -2.126 33.460 1.00 80.75 88 SER A C 1
ATOM 673 O O . SER A 1 88 ? -25.771 -1.378 32.491 1.00 80.75 88 SER A O 1
ATOM 675 N N . ARG A 1 89 ? -26.630 -2.517 34.235 1.00 85.75 89 ARG A N 1
ATOM 676 C CA . ARG A 1 89 ? -28.007 -2.041 34.106 1.00 85.75 89 ARG A CA 1
ATOM 677 C C . ARG A 1 89 ? -28.543 -1.693 35.485 1.00 85.75 89 ARG A C 1
ATOM 679 O O . ARG A 1 89 ? -28.612 -2.552 36.356 1.00 85.75 89 ARG A O 1
ATOM 686 N N . THR A 1 90 ? -28.940 -0.443 35.666 1.00 87.88 90 THR A N 1
ATOM 687 C CA . THR A 1 90 ? -29.747 0.001 36.805 1.00 87.88 90 THR A CA 1
ATOM 688 C C . THR A 1 90 ? -31.161 0.320 36.321 1.00 87.88 90 THR A C 1
ATOM 690 O O . THR A 1 90 ? -31.471 0.201 35.134 1.00 87.88 90 THR A O 1
ATOM 693 N N . ARG A 1 91 ? -32.049 0.729 37.234 1.00 87.19 91 ARG A N 1
ATOM 694 C CA . ARG A 1 91 ? -33.419 1.125 36.875 1.00 87.19 91 ARG A CA 1
ATOM 695 C C . ARG A 1 91 ? -33.460 2.327 35.918 1.00 87.19 91 ARG A C 1
ATOM 697 O O . ARG A 1 91 ? -34.416 2.452 35.165 1.00 87.19 91 ARG A O 1
ATOM 704 N N . THR A 1 92 ? -32.448 3.195 35.953 1.00 92.75 92 THR A N 1
ATOM 705 C CA . THR A 1 92 ? -32.418 4.467 35.207 1.00 92.75 92 THR A CA 1
ATOM 706 C C . THR A 1 92 ? -31.198 4.630 34.303 1.00 92.75 92 THR A C 1
ATOM 708 O O . THR A 1 92 ? -31.081 5.651 33.634 1.00 92.75 92 THR A O 1
ATOM 711 N N . ALA A 1 93 ? -30.288 3.653 34.259 1.00 87.12 93 ALA A N 1
ATOM 712 C CA . ALA A 1 93 ? -29.088 3.739 33.438 1.00 87.12 93 ALA A CA 1
ATOM 713 C C . ALA A 1 93 ? -28.694 2.388 32.835 1.00 87.12 93 ALA A C 1
ATOM 715 O O . ALA A 1 93 ? -28.847 1.328 33.445 1.00 87.12 93 ALA A O 1
ATOM 716 N N . LEU A 1 94 ? -28.122 2.456 31.636 1.00 87.31 94 LEU A N 1
ATOM 717 C CA . LEU A 1 94 ? -27.485 1.345 30.943 1.00 87.31 94 LEU A CA 1
ATOM 718 C C . LEU A 1 94 ? -26.062 1.766 30.602 1.00 87.31 94 LEU A C 1
ATOM 720 O O . LEU A 1 94 ? -25.852 2.812 29.992 1.00 87.31 94 LEU A O 1
ATOM 724 N N . LYS A 1 95 ? -25.084 0.948 30.982 1.00 89.56 95 LYS A N 1
ATOM 725 C CA . LYS A 1 95 ? -23.690 1.143 30.596 1.00 89.56 95 LYS A CA 1
ATOM 726 C C . LYS A 1 95 ? -23.338 0.132 29.520 1.00 89.56 95 LYS A C 1
ATOM 728 O O . LYS A 1 95 ? -23.235 -1.065 29.794 1.00 89.56 95 LYS A O 1
ATOM 733 N N . VAL A 1 96 ? -23.139 0.617 28.303 1.00 89.50 96 VAL A N 1
ATOM 734 C CA . VAL A 1 96 ? -22.759 -0.196 27.145 1.00 89.50 96 VAL A CA 1
ATOM 735 C C . VAL A 1 96 ? -21.256 -0.064 26.906 1.00 89.50 96 VAL A C 1
ATOM 737 O O . VAL A 1 96 ? -20.701 1.027 27.024 1.00 89.50 96 VAL A O 1
ATOM 740 N N . ARG A 1 97 ? -20.596 -1.182 26.604 1.00 86.06 97 ARG A N 1
ATOM 741 C CA . ARG A 1 97 ? -19.178 -1.262 26.246 1.00 86.06 97 ARG A CA 1
ATOM 742 C C . ARG A 1 97 ? -19.040 -1.940 24.887 1.00 86.06 97 ARG A C 1
ATOM 744 O O . ARG A 1 97 ? -19.716 -2.927 24.631 1.00 86.06 97 ARG A O 1
ATOM 751 N N . TRP A 1 98 ? -18.123 -1.445 24.073 1.00 82.56 98 TRP A N 1
ATOM 752 C CA . TRP A 1 98 ? -17.626 -2.091 22.858 1.00 82.56 98 TRP A CA 1
ATOM 753 C C . TRP A 1 98 ? -16.222 -2.597 23.216 1.00 82.56 98 TRP A C 1
ATOM 755 O O . TRP A 1 98 ? -15.499 -1.874 23.914 1.00 82.56 98 TRP A O 1
ATOM 765 N N . VAL A 1 99 ? -15.901 -3.852 22.902 1.00 68.38 99 VAL A N 1
ATOM 766 C CA . VAL A 1 99 ? -14.557 -4.423 23.132 1.00 68.38 99 VAL A CA 1
ATOM 767 C C . VAL A 1 99 ? -13.761 -4.324 21.846 1.00 68.38 99 VAL A C 1
ATOM 769 O O . VAL A 1 99 ? -14.416 -4.309 20.785 1.00 68.38 99 VAL A O 1
#

pLDDT: mean 77.39, std 11.25, range [43.69, 92.75]

Foldseek 3Di:
DKKWKWKDLLPPDDTDTPDIDDQVPADPVSDDDDDDDDHDAQGKMKMWMWDWDDDDPDDDDTDIDIDIDIDHHHHDDDDDFADWDFPDDDPPDTDIDTD